Protein AF-0000000069588106 (afdb_homodimer)

pLDDT: mean 88.93, std 16.32, range [33.09, 98.06]

Nearest PDB structures (foldseek):
  7lga-assembly1_B  TM=7.550E-01  e=7.231E-01  Homo sapiens
  6taq-assembly1_A  TM=7.713E-01  e=1.585E+00  Drosophila melanogaster
  8uyo-assembly1_1  TM=5.530E-01  e=8.667E-01  Homo sapiens
  7r24-assembly1_A  TM=7.519E-01  e=4.701E+00  Rattus norvegicus
  7lga-assembly1_B  TM=7.559E-01  e=7.231E-01  Homo sapiens

Sequence (150 aa):
MYSRRTVKSLTFDGKTSWTVFKTQFDVVSSANGWNNFVKASQLVVFLRGSAVEVLQGIPSDKLTDLMTIENALEAMYSRRTVKSLTFDGKTSWTVFKTQFDVVSSANGWNNFVKASQLVVFLRGSAVEVLQGIPSDKLTDLMTIENALEA

Radius of gyration: 15.93 Å; Cα contacts (8 Å, |Δi|>4): 153; chains: 2; bounding box: 46×42×44 Å

Organism: Araneus ventricosus (NCBI:txid182803)

Secondary structure (DSSP, 8-state):
-----------B-SSS-HHHHHHHHHHHHHHTT--HHHHHHHHHHTB-THHHHHHTTS-GGGTT-HHHHHHHHH-/-----------B-SSS-HHHHHHHHHHHHHHTT--HHHHHHHHHHTB-THHHHHHTTS-GGGTT-HHHHHHHHH-

Solvent-acce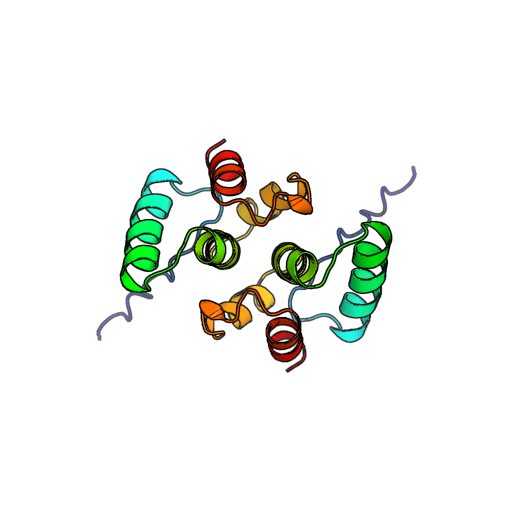ssible surface area (backbone atoms only — not comparable to full-atom values): 8845 Å² total; per-residue (Å²): 128,75,70,73,65,67,68,71,72,82,64,41,45,68,79,64,61,57,69,60,49,50,54,55,48,49,51,55,36,58,76,68,67,53,50,62,61,45,44,25,46,53,51,60,60,32,40,31,73,63,39,38,56,58,54,73,76,48,58,70,88,44,59,54,38,38,68,59,52,52,51,63,70,68,103,129,77,68,72,66,68,70,70,71,83,63,42,45,69,79,62,62,58,68,59,48,50,54,55,45,50,52,54,37,59,76,69,66,53,51,62,60,45,43,25,48,52,53,60,61,31,40,32,72,62,39,36,57,59,55,73,74,48,58,70,89,45,59,54,38,39,66,60,51,52,51,64,69,69,104

Structure (mmCIF, N/CA/C/O backbone):
data_AF-0000000069588106-model_v1
#
loop_
_entity.id
_entity.type
_entity.pdbx_description
1 polymer 'Uncharacterized protein'
#
loop_
_atom_site.group_PDB
_atom_site.id
_atom_site.type_symbol
_atom_site.label_atom_id
_atom_site.label_alt_id
_atom_site.label_comp_id
_atom_site.label_asym_id
_atom_site.label_entity_id
_atom_site.label_seq_id
_atom_site.pdbx_PDB_ins_code
_atom_site.Cartn_x
_atom_site.Cartn_y
_atom_site.Cartn_z
_atom_site.occupancy
_atom_site.B_iso_or_equiv
_atom_site.auth_seq_id
_atom_site.auth_comp_id
_atom_site.auth_asym_id
_atom_site.auth_atom_id
_atom_site.pdbx_PDB_model_num
ATOM 1 N N . MET A 1 1 ? 22.453 -7.43 -28.938 1 33.09 1 MET A N 1
ATOM 2 C CA . MET A 1 1 ? 21.422 -6.426 -28.75 1 33.09 1 MET A CA 1
ATOM 3 C C . MET A 1 1 ? 20.266 -6.984 -27.906 1 33.09 1 MET A C 1
ATOM 5 O O . MET A 1 1 ? 19.391 -7.656 -28.438 1 33.09 1 MET A O 1
ATOM 9 N N . TYR A 1 2 ? 20.578 -7.586 -26.828 1 37.31 2 TYR A N 1
ATOM 10 C CA . TYR A 1 2 ? 19.547 -8.164 -25.969 1 37.31 2 TYR A CA 1
ATOM 11 C C . TYR A 1 2 ? 18.484 -7.129 -25.625 1 37.31 2 TYR A C 1
ATOM 13 O O . TYR A 1 2 ? 18.812 -5.965 -25.375 1 37.31 2 TYR A O 1
ATOM 21 N N . SER A 1 3 ? 17.531 -6.988 -26.578 1 39.94 3 SER A N 1
ATOM 22 C CA . SER A 1 3 ? 16.375 -6.164 -26.219 1 39.94 3 SER A CA 1
ATOM 23 C C . SER A 1 3 ? 16.062 -6.258 -24.734 1 39.94 3 SER A C 1
ATOM 25 O O . SER A 1 3 ? 16.094 -7.348 -24.156 1 39.94 3 SER A O 1
ATOM 27 N N . ARG A 1 4 ? 16.656 -5.441 -24.062 1 40.78 4 ARG A N 1
ATOM 28 C CA . ARG A 1 4 ? 16.312 -5.391 -22.641 1 40.78 4 ARG A CA 1
ATOM 29 C C . ARG A 1 4 ? 14.82 -5.641 -22.438 1 40.78 4 ARG A C 1
ATOM 31 O O . ARG A 1 4 ? 13.984 -4.824 -22.828 1 40.78 4 ARG A O 1
ATOM 38 N N . ARG A 1 5 ? 14.289 -6.828 -22.891 1 41.03 5 ARG A N 1
ATOM 39 C CA . ARG A 1 5 ? 12.938 -7.191 -22.484 1 41.03 5 ARG A CA 1
ATOM 40 C C . ARG A 1 5 ? 12.57 -6.531 -21.156 1 41.03 5 ARG A C 1
ATOM 42 O O . ARG A 1 5 ? 13.219 -6.777 -20.141 1 41.03 5 ARG A O 1
ATOM 49 N N . THR A 1 6 ? 12.273 -5.41 -21.25 1 43.06 6 THR A N 1
ATOM 50 C CA . THR A 1 6 ? 11.852 -4.688 -20.062 1 43.06 6 THR A CA 1
ATOM 51 C C . THR A 1 6 ? 11.07 -5.602 -19.125 1 43.06 6 THR A C 1
ATOM 53 O O . THR A 1 6 ? 10.047 -6.176 -19.516 1 43.06 6 THR A O 1
ATOM 56 N N . VAL A 1 7 ? 11.773 -6.566 -18.656 1 48.44 7 VAL A N 1
ATOM 57 C CA . VAL A 1 7 ? 11.094 -7.383 -17.656 1 48.44 7 VAL A CA 1
ATOM 58 C C . VAL A 1 7 ? 10.031 -6.547 -16.953 1 48.44 7 VAL A C 1
ATOM 60 O O . VAL A 1 7 ? 10.328 -5.473 -16.422 1 48.44 7 VAL A O 1
ATOM 63 N N . LYS A 1 8 ? 8.867 -6.578 -17.625 1 58.72 8 LYS A N 1
ATOM 64 C CA . LYS A 1 8 ? 7.75 -5.875 -17.016 1 58.72 8 LYS A CA 1
ATOM 65 C C . LYS A 1 8 ? 7.77 -6.047 -15.492 1 58.72 8 LYS A C 1
ATOM 67 O O . LYS A 1 8 ? 7.891 -7.164 -14.992 1 58.72 8 LYS A O 1
ATOM 72 N N . SER A 1 9 ? 8.156 -5.039 -14.844 1 80.38 9 SER A N 1
ATOM 73 C CA . SER A 1 9 ? 8.062 -5.09 -13.391 1 80.38 9 SER A CA 1
ATOM 74 C C . SER A 1 9 ? 6.684 -5.574 -12.945 1 80.38 9 SER A C 1
ATOM 76 O O . SER A 1 9 ? 5.691 -5.371 -13.648 1 80.38 9 SER A O 1
ATOM 78 N N . LEU A 1 10 ? 6.547 -6.668 -12.281 1 90.5 10 LEU A N 1
ATOM 79 C CA . LEU A 1 10 ? 5.309 -7.223 -11.742 1 90.5 10 LEU A CA 1
ATOM 80 C C . LEU A 1 10 ? 4.434 -6.121 -11.156 1 90.5 10 LEU A C 1
ATOM 82 O O . LEU A 1 10 ? 4.828 -5.449 -10.195 1 90.5 10 LEU A O 1
ATOM 86 N N . THR A 1 11 ? 3.414 -5.758 -11.953 1 93.94 11 THR A N 1
ATOM 87 C CA . THR A 1 11 ? 2.426 -4.789 -11.492 1 93.94 11 THR A CA 1
ATOM 88 C C . THR A 1 11 ? 1.012 -5.262 -11.812 1 93.94 11 THR A C 1
ATOM 90 O O . THR A 1 11 ? 0.819 -6.121 -12.68 1 93.94 11 THR A O 1
ATOM 93 N N . PHE A 1 12 ? 0.008 -4.75 -11.102 1 96.5 12 PHE A N 1
ATOM 94 C CA . PHE A 1 12 ? -1.396 -5.062 -11.344 1 96.5 12 PHE A CA 1
ATOM 95 C C . PHE A 1 12 ? -2.221 -3.785 -11.461 1 96.5 12 PHE A C 1
ATOM 97 O O . PHE A 1 12 ? -2.305 -3.008 -10.508 1 96.5 12 PHE A O 1
ATOM 104 N N . ASP A 1 13 ? -2.902 -3.617 -12.602 1 94.38 13 ASP A N 1
ATOM 105 C CA . ASP A 1 13 ? -3.629 -2.375 -12.844 1 94.38 13 ASP A CA 1
ATOM 106 C C . ASP A 1 13 ? -5.137 -2.619 -12.875 1 94.38 13 ASP A C 1
ATOM 108 O O . ASP A 1 13 ? -5.914 -1.696 -13.125 1 94.38 13 ASP A O 1
ATOM 112 N N . GLY A 1 14 ? -5.539 -3.807 -12.656 1 94.69 14 GLY A N 1
ATOM 113 C CA . GLY A 1 14 ? -6.957 -4.121 -12.656 1 94.69 14 GLY A CA 1
ATOM 114 C C . GLY A 1 14 ? -7.48 -4.508 -14.031 1 94.69 14 GLY A C 1
ATOM 115 O O . GLY A 1 14 ? -8.633 -4.926 -14.164 1 94.69 14 GLY A O 1
ATOM 116 N N . LYS A 1 15 ? -6.711 -4.391 -15.055 1 93.69 15 LYS A N 1
ATOM 117 C CA . LYS A 1 15 ? -7.125 -4.695 -16.422 1 93.69 15 LYS A CA 1
ATOM 118 C C . LYS A 1 15 ? -6.613 -6.066 -16.859 1 93.69 15 LYS A C 1
ATOM 120 O O . LYS A 1 15 ? -7.195 -6.699 -17.734 1 93.69 15 LYS A O 1
ATOM 125 N N . THR A 1 16 ? -5.484 -6.449 -16.312 1 92.44 16 THR A N 1
ATOM 126 C CA . THR A 1 16 ? -4.938 -7.766 -16.625 1 92.44 16 THR A CA 1
ATOM 127 C C . THR A 1 16 ? -5.562 -8.836 -15.742 1 92.44 16 THR A C 1
ATOM 129 O O . THR A 1 16 ? -6.352 -8.523 -14.844 1 92.44 16 THR A O 1
ATOM 132 N N . SER A 1 17 ? -5.305 -10.062 -16.047 1 95.56 17 SER A N 1
ATOM 133 C CA . SER A 1 17 ? -5.867 -11.172 -15.289 1 95.56 17 SER A CA 1
ATOM 134 C C . SER A 1 17 ? -5.355 -11.188 -13.852 1 95.56 17 SER A C 1
ATOM 136 O O . SER A 1 17 ? -4.148 -11.273 -13.617 1 95.56 17 SER A O 1
ATOM 138 N N . TRP A 1 18 ? -6.23 -11.062 -12.883 1 96.69 18 TRP A N 1
ATOM 139 C CA . TRP A 1 18 ? -5.883 -11.172 -11.469 1 96.69 18 TRP A CA 1
ATOM 140 C C . TRP A 1 18 ? -5.215 -12.508 -11.172 1 96.69 18 TRP A C 1
ATOM 142 O O . TRP A 1 18 ? -4.23 -12.57 -10.43 1 96.69 18 TRP A O 1
ATOM 152 N N . THR A 1 19 ? -5.773 -13.594 -11.797 1 96.94 19 THR A N 1
ATOM 153 C CA . THR A 1 19 ? -5.262 -14.938 -11.531 1 96.94 19 THR A CA 1
ATOM 154 C C . THR A 1 19 ? -3.795 -15.047 -11.93 1 96.94 19 THR A C 1
ATOM 156 O O . THR A 1 19 ? -2.984 -15.617 -11.203 1 96.94 19 THR A O 1
ATOM 159 N N . VAL A 1 20 ? -3.48 -14.508 -13.062 1 96.31 20 VAL A N 1
ATOM 160 C CA . VAL A 1 20 ? -2.1 -14.539 -13.531 1 96.31 20 VAL A CA 1
ATOM 161 C C . VAL A 1 20 ? -1.218 -13.719 -12.586 1 96.31 20 VAL A C 1
ATOM 163 O O . VAL A 1 20 ? -0.177 -14.195 -12.133 1 96.31 20 VAL A O 1
ATOM 166 N N . PHE A 1 21 ? -1.597 -12.516 -12.305 1 97.06 21 PHE A N 1
ATOM 167 C CA . PHE A 1 21 ? -0.837 -11.664 -11.398 1 97.06 21 PHE A CA 1
ATOM 168 C C . PHE A 1 21 ? -0.638 -12.344 -10.047 1 97.06 21 PHE A C 1
ATOM 170 O O . PHE A 1 21 ? 0.473 -12.367 -9.516 1 97.06 21 PHE A O 1
ATOM 177 N N . LYS A 1 22 ? -1.79 -12.836 -9.492 1 97.75 22 LYS A N 1
ATOM 178 C CA . LYS A 1 22 ? -1.742 -13.469 -8.18 1 97.75 22 LYS A CA 1
ATOM 179 C C . LYS A 1 22 ? -0.737 -14.617 -8.156 1 97.75 22 LYS A C 1
ATOM 181 O O . LYS A 1 22 ? -0.006 -14.797 -7.184 1 97.75 22 LYS A O 1
ATOM 186 N N . THR A 1 23 ? -0.697 -15.445 -9.172 1 97.56 23 THR A N 1
ATOM 187 C CA . THR A 1 23 ? 0.239 -16.562 -9.273 1 97.56 23 THR A CA 1
ATOM 188 C C . THR A 1 23 ? 1.681 -16.062 -9.227 1 97.56 23 THR A C 1
ATOM 190 O O . THR A 1 23 ? 2.506 -16.594 -8.484 1 97.56 23 THR A O 1
ATOM 193 N N . GLN A 1 24 ? 1.982 -15.023 -10.047 1 97.12 24 GLN A N 1
ATOM 194 C CA . GLN A 1 24 ? 3.324 -14.453 -10.062 1 97.12 24 GLN A CA 1
ATOM 195 C C . GLN A 1 24 ? 3.67 -13.828 -8.719 1 97.12 24 GLN A C 1
ATOM 197 O O . GLN A 1 24 ? 4.785 -13.992 -8.219 1 97.12 24 GLN A O 1
ATOM 202 N N . PHE A 1 25 ? 2.699 -13.133 -8.141 1 97.12 25 PHE A N 1
ATOM 203 C CA . PHE A 1 25 ? 2.896 -12.523 -6.832 1 97.12 25 PHE A CA 1
ATOM 204 C C . PHE A 1 25 ? 3.18 -13.586 -5.777 1 97.12 25 PHE A C 1
ATOM 206 O O . PHE A 1 25 ? 4.004 -13.375 -4.887 1 97.12 25 PHE A O 1
ATOM 213 N N . ASP A 1 26 ? 2.529 -14.711 -5.809 1 97.44 26 ASP A N 1
ATOM 214 C CA . ASP A 1 26 ? 2.75 -15.805 -4.863 1 97.44 26 ASP A CA 1
ATOM 215 C C . ASP A 1 26 ? 4.176 -16.344 -4.973 1 97.44 26 ASP A C 1
ATOM 217 O O . ASP A 1 26 ? 4.785 -16.703 -3.965 1 97.44 26 ASP A O 1
ATOM 221 N N . VAL A 1 27 ? 4.676 -16.422 -6.156 1 97.31 27 VAL A N 1
ATOM 222 C CA . VAL A 1 27 ? 6.059 -16.859 -6.359 1 97.31 27 VAL A CA 1
ATOM 223 C C . VAL A 1 27 ? 7.008 -15.852 -5.711 1 97.31 27 VAL A C 1
ATOM 225 O O . VAL A 1 27 ? 7.902 -16.234 -4.953 1 97.31 27 VAL A O 1
ATOM 228 N N . VAL A 1 28 ? 6.793 -14.562 -6.012 1 95.5 28 VAL A N 1
ATOM 229 C CA . VAL A 1 28 ? 7.633 -13.508 -5.465 1 95.5 28 VAL A CA 1
ATOM 230 C C . VAL A 1 28 ? 7.547 -13.516 -3.939 1 95.5 28 VAL A C 1
ATOM 232 O O . VAL A 1 28 ? 8.57 -13.445 -3.254 1 95.5 28 VAL A O 1
ATOM 235 N N . SER A 1 29 ? 6.312 -13.641 -3.391 1 96.38 29 SER A N 1
ATOM 236 C CA . SER A 1 29 ? 6.133 -13.586 -1.944 1 96.38 29 SER A CA 1
ATOM 237 C C . SER A 1 29 ? 6.801 -14.773 -1.261 1 96.38 29 SER A C 1
ATOM 239 O O . SER A 1 29 ? 7.398 -14.633 -0.192 1 96.38 29 SER A O 1
ATOM 241 N N . SER A 1 30 ? 6.676 -15.938 -1.863 1 96.75 30 SER A N 1
ATOM 242 C CA . SER A 1 30 ? 7.312 -17.125 -1.313 1 96.75 30 SER A CA 1
ATOM 243 C C . SER A 1 30 ? 8.836 -17 -1.333 1 96.75 30 SER A C 1
ATOM 245 O O . SER A 1 30 ? 9.5 -17.344 -0.355 1 96.75 30 SER A O 1
ATOM 247 N N . ALA A 1 31 ? 9.422 -16.516 -2.414 1 95.56 31 ALA A N 1
ATOM 248 C CA . ALA A 1 31 ? 10.867 -16.344 -2.555 1 95.56 31 ALA A CA 1
ATOM 249 C C . ALA A 1 31 ? 11.406 -15.383 -1.496 1 95.56 31 ALA A C 1
ATOM 251 O O . ALA A 1 31 ? 12.539 -15.531 -1.04 1 95.56 31 ALA A O 1
ATOM 252 N N . ASN A 1 32 ? 10.617 -14.453 -1.104 1 93.94 32 ASN A N 1
ATOM 253 C CA . ASN A 1 32 ? 11.039 -13.438 -0.145 1 93.94 32 ASN A CA 1
ATOM 254 C C . ASN A 1 32 ? 10.656 -13.82 1.281 1 93.94 32 ASN A C 1
ATOM 256 O O . ASN A 1 32 ? 10.977 -13.102 2.23 1 93.94 32 ASN A O 1
ATOM 260 N N . GLY A 1 33 ? 9.945 -14.867 1.494 1 95.06 33 GLY A N 1
ATOM 261 C CA . GLY A 1 33 ? 9.594 -15.359 2.814 1 95.06 33 GLY A CA 1
ATOM 262 C C . GLY A 1 33 ? 8.586 -14.477 3.529 1 95.06 33 GLY A C 1
ATOM 263 O O . GLY A 1 33 ? 8.656 -14.312 4.75 1 95.06 33 GLY A O 1
ATOM 264 N N . TRP A 1 34 ? 7.688 -13.859 2.844 1 95.75 34 TRP A N 1
ATOM 265 C CA . TRP A 1 34 ? 6.719 -12.945 3.439 1 95.75 34 TRP A CA 1
ATOM 266 C C . TRP A 1 34 ? 5.602 -13.711 4.137 1 95.75 34 TRP A C 1
ATOM 268 O O . TRP A 1 34 ? 5.047 -14.656 3.574 1 95.75 34 TRP A O 1
ATOM 278 N N . ASN A 1 35 ? 5.332 -13.32 5.379 1 95.31 35 ASN A N 1
ATOM 279 C CA . ASN A 1 35 ? 4.094 -13.781 6 1 95.31 35 ASN A CA 1
ATOM 280 C C . ASN A 1 35 ? 2.896 -12.953 5.555 1 95.31 35 ASN A C 1
ATOM 282 O O . ASN A 1 35 ? 3.043 -12.023 4.758 1 95.31 35 ASN A O 1
ATOM 286 N N . ASN A 1 36 ? 1.673 -13.289 5.957 1 94.75 36 ASN A N 1
ATOM 287 C CA . ASN A 1 36 ? 0.461 -12.648 5.453 1 94.75 36 ASN A CA 1
ATOM 288 C C . ASN A 1 36 ? 0.473 -11.141 5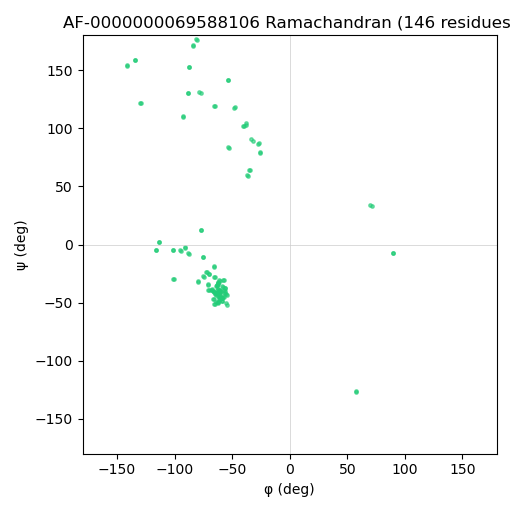.707 1 94.75 36 ASN A C 1
ATOM 290 O O . ASN A 1 36 ? -0.023 -10.367 4.887 1 94.75 36 ASN A O 1
ATOM 294 N N . PHE A 1 37 ? 1.029 -10.805 6.84 1 90.5 37 PHE A N 1
ATOM 295 C CA . PHE A 1 37 ? 1.056 -9.391 7.191 1 90.5 37 PHE A CA 1
ATOM 296 C C . PHE A 1 37 ? 1.943 -8.609 6.23 1 90.5 37 PHE A C 1
ATOM 298 O O . PHE A 1 37 ? 1.542 -7.566 5.719 1 90.5 37 PHE A O 1
ATOM 305 N N . VAL A 1 38 ? 3.113 -9.086 5.938 1 92.69 38 VAL A N 1
ATOM 306 C CA . VAL A 1 38 ? 4.031 -8.43 5.008 1 92.69 38 VAL A CA 1
ATOM 307 C C . VAL A 1 38 ? 3.465 -8.5 3.59 1 92.69 38 VAL A C 1
ATOM 309 O O . VAL A 1 38 ? 3.543 -7.52 2.84 1 92.69 38 VAL A O 1
ATOM 312 N N . LYS A 1 39 ? 2.846 -9.617 3.199 1 96 39 LYS A N 1
ATOM 313 C CA . LYS A 1 39 ? 2.227 -9.766 1.885 1 96 39 LYS A CA 1
ATOM 314 C C . LYS A 1 39 ? 1.179 -8.688 1.646 1 96 39 LYS A C 1
ATOM 316 O O . LYS A 1 39 ? 1.062 -8.164 0.535 1 96 39 LYS A O 1
ATOM 321 N N . ALA A 1 40 ? 0.397 -8.312 2.617 1 95.56 40 ALA A N 1
ATOM 322 C CA . ALA A 1 40 ? -0.638 -7.293 2.469 1 95.56 40 ALA A CA 1
ATOM 323 C C . ALA A 1 40 ? -0.031 -5.945 2.092 1 95.56 40 ALA A C 1
ATOM 325 O O . ALA A 1 40 ? -0.507 -5.277 1.17 1 95.56 40 ALA A O 1
ATOM 326 N N . SER A 1 41 ? 1.062 -5.582 2.777 1 92.44 41 SER A N 1
ATOM 327 C CA . SER A 1 41 ? 1.705 -4.301 2.51 1 92.44 41 SER A CA 1
ATOM 328 C C . SER A 1 41 ? 2.402 -4.305 1.153 1 92.44 41 SER A C 1
ATOM 330 O O . SER A 1 41 ? 2.354 -3.312 0.423 1 92.44 41 SER A O 1
ATOM 332 N N . GLN A 1 42 ? 3.039 -5.473 0.811 1 95.19 42 GLN A N 1
ATOM 333 C CA . GLN A 1 42 ? 3.76 -5.57 -0.454 1 95.19 42 GLN A CA 1
ATOM 334 C C . GLN A 1 42 ? 2.797 -5.605 -1.637 1 95.19 42 GLN A C 1
ATOM 336 O O . GLN A 1 42 ? 3.08 -5.039 -2.693 1 95.19 42 GLN A O 1
ATOM 341 N N . LEU A 1 43 ? 1.646 -6.227 -1.441 1 96.75 43 LEU A N 1
ATOM 342 C CA . LEU A 1 43 ? 0.662 -6.316 -2.514 1 96.75 43 LEU A CA 1
ATOM 343 C C . LEU A 1 43 ? 0.219 -4.93 -2.965 1 96.75 43 LEU A C 1
ATOM 345 O O . LEU A 1 43 ? 0.152 -4.656 -4.164 1 96.75 43 LEU A O 1
ATOM 349 N N . VAL A 1 44 ? 0.013 -4.004 -2.086 1 94.94 44 VAL A N 1
ATOM 350 C CA . VAL A 1 44 ? -0.416 -2.643 -2.391 1 94.94 44 VAL A CA 1
ATOM 351 C C . VAL A 1 44 ? 0.643 -1.945 -3.242 1 94.94 44 VAL A C 1
ATOM 353 O O . VAL A 1 44 ? 0.312 -1.195 -4.164 1 94.94 44 VAL A O 1
ATOM 356 N N . VAL A 1 45 ? 1.896 -2.227 -3.072 1 94.44 45 VAL A N 1
ATOM 357 C CA . VAL A 1 45 ? 3.016 -1.594 -3.76 1 94.44 45 VAL A CA 1
ATOM 358 C C . VAL A 1 45 ? 3.025 -2.016 -5.227 1 94.44 45 VAL A C 1
ATOM 360 O O . VAL A 1 45 ? 3.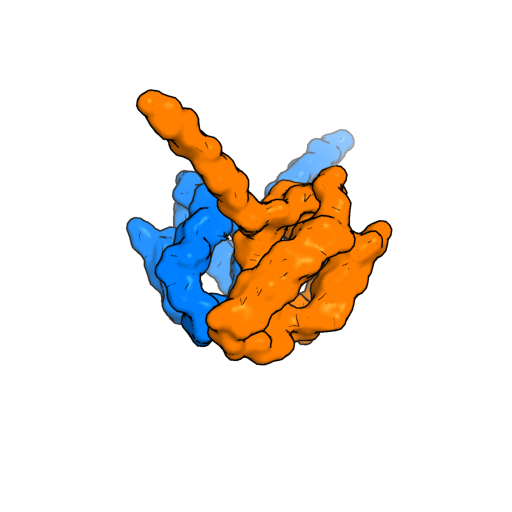482 -1.265 -6.094 1 94.44 45 VAL A O 1
ATOM 363 N N . PHE A 1 46 ? 2.475 -3.129 -5.527 1 95.38 46 PHE A N 1
ATOM 364 C CA . PHE A 1 46 ? 2.496 -3.654 -6.887 1 95.38 46 PHE A CA 1
ATOM 365 C C . PHE A 1 46 ? 1.267 -3.197 -7.664 1 95.38 46 PHE A C 1
ATOM 367 O O . PHE A 1 46 ? 1.169 -3.426 -8.875 1 95.38 46 PHE A O 1
ATOM 374 N N . LEU A 1 47 ? 0.356 -2.459 -6.98 1 96.12 47 LEU A N 1
ATOM 375 C CA . LEU A 1 47 ? -0.868 -2.043 -7.652 1 96.12 47 LEU A CA 1
ATOM 376 C C . LEU A 1 47 ? -0.662 -0.721 -8.383 1 96.12 47 LEU A C 1
ATOM 378 O O . LEU A 1 47 ? 0.182 0.087 -7.992 1 96.12 47 LEU A O 1
ATOM 382 N N . ARG A 1 48 ? -1.487 -0.569 -9.469 1 92.19 48 ARG A N 1
ATOM 383 C CA . ARG A 1 48 ? -1.451 0.644 -10.273 1 92.19 48 ARG A CA 1
ATOM 384 C C . ARG A 1 48 ? -2.854 1.053 -10.711 1 92.19 48 ARG A C 1
ATOM 386 O O . ARG A 1 48 ? -3.758 0.216 -10.781 1 92.19 48 ARG A O 1
ATOM 393 N N . GLY A 1 49 ? -2.955 2.305 -10.938 1 89.88 49 GLY A N 1
ATOM 394 C CA . GLY A 1 49 ? -4.148 2.826 -11.586 1 89.88 49 GLY A CA 1
ATOM 395 C C . GLY A 1 49 ? -5.426 2.498 -10.828 1 89.88 49 GLY A C 1
ATOM 396 O O . GLY A 1 49 ? -5.539 2.779 -9.633 1 89.88 49 GLY A O 1
ATOM 397 N N . SER A 1 50 ? -6.383 1.895 -11.578 1 91.81 50 SER A N 1
ATOM 398 C CA . SER A 1 50 ? -7.703 1.601 -11.039 1 91.81 50 SER A CA 1
ATOM 399 C C . SER A 1 50 ? -7.629 0.573 -9.914 1 91.81 50 SER A C 1
ATOM 401 O O . SER A 1 50 ? -8.477 0.56 -9.016 1 91.81 50 SER A O 1
ATOM 403 N N . ALA A 1 51 ? -6.648 -0.262 -9.953 1 95.81 51 ALA A N 1
ATOM 404 C CA . ALA A 1 51 ? -6.508 -1.279 -8.914 1 95.81 51 ALA A CA 1
ATOM 405 C C . ALA A 1 51 ? -6.258 -0.64 -7.551 1 95.81 51 ALA A C 1
ATOM 407 O O . ALA A 1 51 ? -6.75 -1.128 -6.531 1 95.81 51 ALA A O 1
ATOM 408 N N . VAL A 1 52 ? -5.551 0.419 -7.488 1 93 52 VAL A N 1
ATOM 409 C CA . VAL A 1 52 ? -5.297 1.128 -6.242 1 93 52 VAL A CA 1
ATOM 410 C C . VAL A 1 52 ? -6.594 1.742 -5.719 1 93 52 VAL A C 1
ATOM 412 O O . VAL A 1 52 ? -6.848 1.739 -4.512 1 93 52 VAL A O 1
ATOM 415 N N . GLU A 1 53 ? -7.395 2.244 -6.59 1 91.38 53 GLU A N 1
ATOM 416 C CA . GLU A 1 53 ? -8.633 2.922 -6.215 1 91.38 53 GLU A CA 1
ATOM 417 C C . GLU A 1 53 ? -9.586 1.974 -5.492 1 91.38 53 GLU A C 1
ATOM 419 O O . GLU A 1 53 ? -10.328 2.393 -4.609 1 91.38 53 GLU A O 1
ATOM 424 N N . VAL A 1 54 ? -9.562 0.747 -5.84 1 94.56 54 VAL A N 1
ATOM 425 C CA . VAL A 1 54 ? -10.398 -0.266 -5.211 1 94.56 54 VAL A CA 1
ATOM 426 C C . VAL A 1 54 ? -10.125 -0.305 -3.711 1 94.56 54 VAL A C 1
ATOM 428 O O . VAL A 1 54 ? -11.031 -0.567 -2.914 1 94.56 54 VAL A O 1
ATOM 431 N N . LEU A 1 55 ? -8.898 0.018 -3.271 1 94.88 55 LEU A N 1
ATOM 432 C CA . LEU A 1 55 ? -8.508 -0.067 -1.869 1 94.88 55 LEU A CA 1
ATOM 433 C C . LEU A 1 55 ? -9.164 1.04 -1.051 1 94.88 55 LEU A C 1
ATOM 435 O O . LEU A 1 55 ? -9.32 0.907 0.165 1 94.88 55 LEU A O 1
ATOM 439 N N . GLN A 1 56 ? -9.531 2.117 -1.689 1 90.44 56 GLN A N 1
ATOM 440 C CA . GLN A 1 56 ? -10.148 3.24 -0.994 1 90.44 56 GLN A CA 1
ATOM 441 C C . GLN A 1 56 ? -11.516 2.854 -0.425 1 90.44 56 GLN A C 1
ATOM 443 O O . GLN A 1 56 ? -12.016 3.5 0.497 1 90.44 56 GLN A O 1
ATOM 448 N N . GLY A 1 57 ? -12.07 1.79 -0.95 1 91.94 57 GLY A N 1
ATOM 449 C CA . GLY A 1 57 ? -13.352 1.307 -0.465 1 91.94 57 GLY A CA 1
ATOM 450 C C . GLY A 1 57 ? -13.227 0.348 0.704 1 91.94 57 GLY A C 1
ATOM 451 O O . GLY A 1 57 ? -14.227 -0.042 1.306 1 91.94 57 GLY A O 1
ATOM 452 N N . ILE A 1 58 ? -12.07 -0.029 1.003 1 94 58 ILE A N 1
ATOM 453 C CA . ILE A 1 58 ? -11.812 -0.937 2.115 1 94 58 ILE A CA 1
ATOM 454 C C . ILE A 1 58 ? -11.633 -0.136 3.402 1 94 58 ILE A C 1
ATOM 456 O O . ILE A 1 58 ? -10.875 0.84 3.43 1 94 58 ILE A O 1
ATOM 460 N N . PRO A 1 59 ? -12.367 -0.56 4.492 1 93.75 59 PRO A N 1
ATOM 461 C CA . PRO A 1 59 ? -12.117 0.118 5.766 1 93.75 59 PRO A CA 1
ATOM 462 C C . PRO A 1 59 ? -10.641 0.108 6.156 1 93.75 59 PRO A C 1
ATOM 464 O O . PRO A 1 59 ? -9.945 -0.888 5.938 1 93.75 59 PRO A O 1
ATOM 467 N N . SER A 1 60 ? -10.094 1.243 6.758 1 90.06 60 SER A N 1
ATOM 468 C CA . SER A 1 60 ? -8.68 1.45 7.035 1 90.06 60 SER A CA 1
ATOM 469 C C . SER A 1 60 ? -8.117 0.326 7.898 1 90.06 60 SER A C 1
ATOM 471 O O . SER A 1 60 ? -6.961 -0.071 7.73 1 90.06 60 SER A O 1
ATOM 473 N N . ASP A 1 61 ? -8.906 -0.173 8.844 1 88.56 61 ASP A N 1
ATOM 474 C CA . ASP A 1 61 ? -8.422 -1.2 9.758 1 88.56 61 ASP A CA 1
ATOM 475 C C . ASP A 1 61 ? -8.344 -2.561 9.07 1 88.56 61 ASP A C 1
ATOM 477 O O . ASP A 1 61 ? -7.77 -3.506 9.617 1 88.56 61 ASP A O 1
ATOM 481 N N . LYS A 1 62 ? -8.914 -2.674 7.863 1 93.19 62 LYS A N 1
ATOM 482 C CA . LYS A 1 62 ? -8.914 -3.934 7.125 1 93.19 62 LYS A CA 1
ATOM 483 C C . LYS A 1 62 ? -7.852 -3.922 6.027 1 93.19 62 LYS A C 1
ATOM 485 O O . LYS A 1 62 ? -7.598 -4.949 5.391 1 93.19 62 LYS A O 1
ATOM 490 N N . LEU A 1 63 ? -7.141 -2.809 5.785 1 92.12 63 LEU A N 1
ATOM 491 C CA . LEU A 1 63 ? -6.125 -2.68 4.746 1 92.12 63 LEU A CA 1
ATOM 492 C C . LEU A 1 63 ? -4.824 -3.354 5.168 1 92.12 63 LEU A C 1
ATOM 494 O O . LEU A 1 63 ? -3.791 -3.178 4.52 1 92.12 63 LEU A O 1
ATOM 498 N N . THR A 1 64 ? -4.828 -4.137 6.199 1 91.44 64 THR A N 1
ATOM 499 C CA . THR A 1 64 ? -3.707 -4.965 6.641 1 91.44 64 THR A CA 1
ATOM 500 C C . THR A 1 64 ? -4.062 -6.445 6.559 1 91.44 64 THR A C 1
ATOM 502 O O . THR A 1 64 ? -3.225 -7.305 6.832 1 91.44 64 THR A O 1
ATOM 505 N N . ASP A 1 65 ? -5.324 -6.668 6.211 1 95.62 65 ASP A N 1
ATOM 506 C CA . ASP A 1 65 ? -5.82 -8.031 6.07 1 95.62 65 ASP A CA 1
ATOM 507 C C . ASP A 1 65 ? -5.695 -8.516 4.629 1 95.62 65 ASP A C 1
ATOM 509 O O . ASP A 1 65 ? -6.43 -8.062 3.748 1 95.62 65 ASP A O 1
ATOM 513 N N . LEU A 1 66 ? -4.75 -9.477 4.414 1 96.88 66 LEU A N 1
ATOM 514 C CA . LEU A 1 66 ? -4.426 -9.961 3.076 1 96.88 66 LEU A CA 1
ATOM 515 C C . LEU A 1 66 ? -5.668 -10.508 2.383 1 96.88 66 LEU A C 1
ATOM 517 O O . LEU A 1 66 ? -5.914 -10.211 1.21 1 96.88 66 LEU A O 1
ATOM 521 N N . MET A 1 67 ? -6.453 -11.305 3.084 1 97.38 67 MET A N 1
ATOM 522 C CA . MET A 1 67 ? -7.637 -11.922 2.494 1 97.38 67 MET A CA 1
ATOM 523 C C . MET A 1 67 ? -8.625 -10.867 2.021 1 97.38 67 MET A C 1
ATOM 525 O O . MET A 1 67 ? -9.18 -10.969 0.923 1 97.38 67 MET A O 1
ATOM 529 N N . THR A 1 68 ? -8.906 -9.867 2.84 1 97.25 68 THR A N 1
ATOM 530 C CA . THR A 1 68 ? -9.82 -8.789 2.475 1 97.25 68 THR A CA 1
ATOM 531 C C . THR A 1 68 ? -9.336 -8.07 1.222 1 97.25 68 THR A C 1
ATOM 533 O O . THR A 1 68 ? -10.117 -7.809 0.307 1 97.25 68 THR A O 1
ATOM 536 N N . ILE A 1 69 ? -8.062 -7.73 1.136 1 97.44 69 ILE A N 1
ATOM 537 C CA . ILE A 1 69 ? -7.469 -7.023 0.006 1 97.44 69 ILE A CA 1
ATOM 538 C C . ILE A 1 69 ? -7.594 -7.871 -1.257 1 97.44 69 ILE A C 1
ATOM 540 O O . ILE A 1 69 ? -8.055 -7.391 -2.295 1 97.44 69 ILE A O 1
ATOM 544 N N . GLU A 1 70 ? -7.199 -9.156 -1.163 1 98.06 70 GLU A N 1
ATOM 545 C CA . GLU A 1 70 ? -7.273 -10.039 -2.322 1 98.06 70 GLU A CA 1
ATOM 546 C C . GLU A 1 70 ? -8.711 -10.172 -2.828 1 98.06 70 GLU A C 1
ATOM 548 O O . GLU A 1 70 ? -8.945 -10.172 -4.039 1 98.06 70 GLU A O 1
ATOM 553 N N . ASN A 1 71 ? -9.664 -10.25 -1.919 1 97.44 71 ASN A N 1
ATOM 554 C CA . ASN A 1 71 ? -11.062 -10.359 -2.309 1 97.44 71 ASN A CA 1
ATOM 555 C C . ASN A 1 71 ? -11.539 -9.109 -3.055 1 97.44 71 ASN A C 1
ATOM 557 O O . ASN A 1 71 ? -12.305 -9.211 -4.016 1 97.44 71 ASN A O 1
ATOM 561 N N . ALA A 1 72 ? -11.156 -7.984 -2.602 1 96.31 72 ALA A N 1
ATOM 562 C CA . ALA A 1 72 ? -11.539 -6.73 -3.248 1 96.31 72 ALA A CA 1
ATOM 563 C C . ALA A 1 72 ? -10.977 -6.648 -4.664 1 96.31 72 ALA A C 1
ATOM 565 O O . ALA A 1 72 ? -11.633 -6.133 -5.57 1 96.31 72 ALA A O 1
ATOM 566 N N . LEU A 1 73 ? -9.781 -7.188 -4.879 1 96.62 73 LEU A N 1
ATOM 567 C CA . LEU A 1 73 ? -9.125 -7.117 -6.18 1 96.62 73 LEU A CA 1
ATOM 568 C C . LEU A 1 73 ? -9.688 -8.164 -7.133 1 96.62 73 LEU A C 1
ATOM 570 O O . LEU A 1 73 ? -9.688 -7.965 -8.352 1 96.62 73 LEU A O 1
ATOM 574 N N . GLU A 1 74 ? -10.094 -9.25 -6.605 1 95.38 74 GLU A N 1
ATOM 575 C CA . GLU A 1 74 ? -10.656 -10.336 -7.41 1 95.38 74 GLU A CA 1
ATOM 576 C C . GLU A 1 74 ? -12.078 -10.008 -7.871 1 95.38 74 GLU A C 1
ATOM 578 O O . GLU A 1 74 ? -12.531 -10.5 -8.906 1 95.38 74 GLU A O 1
ATOM 583 N N . ALA A 1 75 ? -12.742 -9.195 -7.098 1 85.62 75 ALA A N 1
ATOM 584 C CA . ALA A 1 75 ? -14.141 -8.875 -7.383 1 85.62 75 ALA A CA 1
ATOM 585 C C . ALA A 1 75 ? -14.258 -8.008 -8.633 1 85.62 75 ALA A C 1
ATOM 587 O O . ALA A 1 75 ? -15.18 -8.188 -9.43 1 85.62 75 ALA A O 1
ATOM 588 N N . MET B 1 1 ? -25.172 25.422 -10.391 1 33.62 1 MET B N 1
ATOM 589 C CA . MET B 1 1 ? -24.188 24.656 -11.141 1 33.62 1 MET B CA 1
ATOM 590 C C . MET B 1 1 ? -22.922 24.438 -10.312 1 33.62 1 MET B C 1
ATOM 592 O O . MET B 1 1 ? -22.062 25.312 -10.258 1 33.62 1 MET B O 1
ATOM 596 N N . TYR B 1 2 ? -23.062 24 -9.125 1 37.31 2 TYR B N 1
ATOM 597 C CA . TYR B 1 2 ? -21.906 23.781 -8.266 1 37.31 2 TYR B CA 1
ATOM 598 C C . TYR B 1 2 ? -20.875 22.891 -8.945 1 37.31 2 TYR B C 1
ATOM 600 O O . TYR B 1 2 ? -21.234 21.906 -9.609 1 37.31 2 TYR B O 1
ATOM 608 N N . SER B 1 3 ? -20.047 23.547 -9.766 1 40.38 3 SER B N 1
ATOM 609 C CA . SER B 1 3 ? -18.922 22.781 -10.297 1 40.38 3 SER B CA 1
ATOM 610 C C . SER B 1 3 ? -18.438 21.766 -9.281 1 40.38 3 SER B C 1
ATOM 612 O O . SER B 1 3 ? -18.328 22.047 -8.086 1 40.38 3 SER B O 1
ATOM 614 N N . ARG B 1 4 ? -18.984 20.688 -9.398 1 41.88 4 ARG B N 1
ATOM 615 C CA . ARG B 1 4 ? -18.469 19.625 -8.547 1 41.88 4 ARG B CA 1
ATOM 616 C C . ARG B 1 4 ? -16.953 19.719 -8.398 1 41.88 4 ARG B C 1
ATO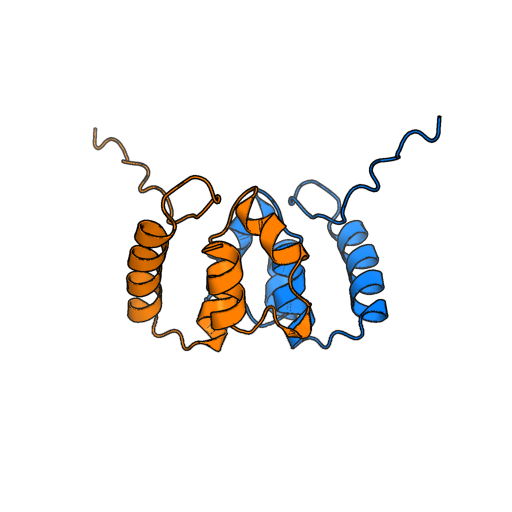M 618 O O . ARG B 1 4 ? -16.219 19.516 -9.359 1 41.88 4 ARG B O 1
ATOM 625 N N . ARG B 1 5 ? -16.422 20.859 -7.859 1 41.28 5 ARG B N 1
ATOM 626 C CA . ARG B 1 5 ? -15.008 20.875 -7.496 1 41.28 5 ARG B CA 1
ATOM 627 C C . ARG B 1 5 ? -14.516 19.453 -7.184 1 41.28 5 ARG B C 1
ATOM 629 O O . ARG B 1 5 ? -15.031 18.797 -6.273 1 41.28 5 ARG B O 1
ATOM 636 N N . THR B 1 6 ? -14.281 18.812 -8.141 1 43.62 6 THR B N 1
ATOM 637 C CA . THR B 1 6 ? -13.742 17.469 -7.953 1 43.62 6 THR B CA 1
ATOM 638 C C . THR B 1 6 ? -12.82 17.422 -6.738 1 43.62 6 THR B C 1
ATOM 640 O O . THR B 1 6 ? -11.836 18.156 -6.672 1 43.62 6 THR B O 1
ATOM 643 N N . VAL B 1 7 ? -13.422 17.656 -5.645 1 48.34 7 VAL B N 1
ATOM 644 C CA . VAL B 1 7 ? -12.594 17.5 -4.453 1 48.34 7 VAL B CA 1
ATOM 645 C C . VAL B 1 7 ? -11.477 16.484 -4.73 1 48.34 7 VAL B C 1
ATOM 647 O O . VAL B 1 7 ? -11.75 15.359 -5.152 1 48.34 7 VAL B O 1
ATOM 650 N N . LYS B 1 8 ? -10.406 17.078 -5.285 1 58.62 8 LYS B N 1
ATOM 651 C CA . LYS B 1 8 ? -9.25 16.219 -5.535 1 58.62 8 LYS B CA 1
ATOM 652 C C . LYS B 1 8 ? -9.062 15.203 -4.406 1 58.62 8 LYS B C 1
ATOM 654 O O . LYS B 1 8 ? -9.062 15.578 -3.23 1 58.62 8 LYS B O 1
ATOM 659 N N . SER B 1 9 ? -9.445 14.016 -4.668 1 80.69 9 SER B N 1
ATOM 660 C CA . SER B 1 9 ? -9.148 12.984 -3.684 1 80.69 9 SER B CA 1
ATOM 661 C C . SER B 1 9 ? -7.699 13.055 -3.225 1 80.69 9 SER B C 1
ATOM 663 O O . SER B 1 9 ? -6.832 13.516 -3.963 1 80.69 9 SER B O 1
ATOM 665 N N . LEU B 1 10 ? -7.398 13.281 -1.984 1 90.56 10 LEU B N 1
ATOM 666 C CA . LEU B 1 10 ? -6.07 13.312 -1.387 1 90.56 10 LEU B CA 1
ATOM 667 C C . LEU B 1 10 ? -5.191 12.203 -1.957 1 90.56 10 LEU B C 1
ATOM 669 O O . LEU B 1 10 ? -5.492 11.016 -1.794 1 90.56 10 LEU B O 1
ATOM 673 N N . THR B 1 11 ? -4.312 12.625 -2.885 1 94 11 THR B N 1
ATOM 674 C CA . THR B 1 11 ? -3.332 11.703 -3.449 1 94 11 THR B CA 1
ATOM 675 C C . THR B 1 11 ? -1.947 12.344 -3.49 1 94 11 THR B C 1
ATOM 677 O O . THR B 1 11 ? -1.82 13.562 -3.424 1 94 11 THR B O 1
ATOM 680 N N . PHE B 1 12 ? -0.889 11.531 -3.559 1 96.5 12 PHE B N 1
ATOM 681 C CA . PHE B 1 12 ? 0.487 12 -3.666 1 96.5 12 PHE B CA 1
ATOM 682 C C . PHE B 1 12 ? 1.21 11.297 -4.809 1 96.5 12 PHE B C 1
ATOM 684 O O . PHE B 1 12 ? 1.376 10.078 -4.789 1 96.5 12 PHE B O 1
ATOM 691 N N . ASP B 1 13 ? 1.72 12.094 -5.762 1 94.44 13 ASP B N 1
ATOM 692 C CA . ASP B 1 13 ? 2.33 11.5 -6.949 1 94.44 13 ASP B CA 1
ATOM 693 C C . ASP B 1 13 ? 3.834 11.773 -6.988 1 94.44 13 ASP B C 1
ATOM 695 O O . ASP B 1 13 ? 4.512 11.406 -7.949 1 94.44 13 ASP B O 1
ATOM 699 N N . GLY B 1 14 ? 4.328 12.398 -6.016 1 94.69 14 GLY B N 1
ATOM 700 C CA . GLY B 1 14 ? 5.754 12.688 -5.969 1 94.69 14 GLY B CA 1
ATOM 701 C C . GLY B 1 14 ? 6.117 14.008 -6.629 1 94.69 14 GLY B C 1
ATOM 702 O O . GLY B 1 14 ? 7.266 14.453 -6.555 1 94.69 14 GLY B O 1
ATOM 703 N N . LYS B 1 15 ? 5.207 14.656 -7.262 1 93.69 15 LYS B N 1
ATOM 704 C CA . LYS B 1 15 ? 5.457 15.914 -7.965 1 93.69 15 LYS B CA 1
ATOM 705 C C . LYS B 1 15 ? 4.977 17.109 -7.152 1 93.69 15 LYS B C 1
ATOM 707 O O . LYS B 1 15 ? 5.465 18.219 -7.332 1 93.69 15 LYS B O 1
ATOM 712 N N . THR B 1 16 ? 3.963 16.891 -6.371 1 92.5 16 THR B N 1
ATOM 713 C CA . THR B 1 16 ? 3.457 17.953 -5.512 1 92.5 16 THR B CA 1
ATOM 714 C C . THR B 1 16 ? 4.258 18.016 -4.211 1 92.5 16 THR B C 1
ATOM 716 O O . THR B 1 16 ? 5.148 17.203 -3.982 1 92.5 16 THR B O 1
ATOM 719 N N . SER B 1 17 ? 4.012 19.016 -3.441 1 95.56 17 SER B N 1
ATOM 720 C CA . SER B 1 17 ? 4.738 19.219 -2.191 1 95.56 17 SER B CA 1
ATOM 721 C C . SER B 1 17 ? 4.426 18.109 -1.19 1 95.56 17 SER B C 1
ATOM 723 O O . SER B 1 17 ? 3.271 17.922 -0.806 1 95.56 17 SER B O 1
ATOM 725 N N . TRP B 1 18 ? 5.418 17.359 -0.776 1 96.75 18 TRP B N 1
ATOM 726 C CA . TRP B 1 18 ? 5.277 16.344 0.264 1 96.75 18 TRP B CA 1
ATOM 727 C C . TRP B 1 18 ? 4.738 16.953 1.553 1 96.75 18 TRP B C 1
A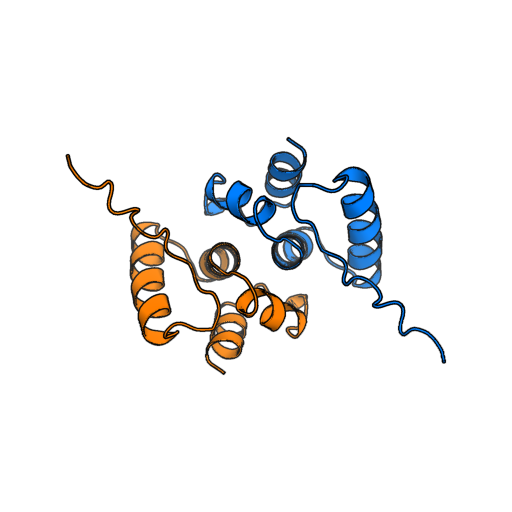TOM 729 O O . TRP B 1 18 ? 3.867 16.375 2.205 1 96.75 18 TRP B O 1
ATOM 739 N N . THR B 1 19 ? 5.273 18.172 1.895 1 97 19 THR B N 1
ATOM 740 C CA . THR B 1 19 ? 4.891 18.812 3.145 1 97 19 THR B CA 1
ATOM 741 C C . THR B 1 19 ? 3.391 19.094 3.168 1 97 19 THR B C 1
ATOM 743 O O . THR B 1 19 ? 2.727 18.875 4.184 1 97 19 THR B O 1
ATOM 746 N N . VAL B 1 20 ? 2.896 19.562 2.076 1 96.38 20 VAL B N 1
ATOM 747 C CA . VAL B 1 20 ? 1.468 19.859 1.988 1 96.38 20 VAL B CA 1
ATOM 748 C C . VAL B 1 20 ? 0.67 18.562 2.092 1 96.38 20 VAL B C 1
ATOM 750 O O . VAL B 1 20 ? -0.265 18.469 2.891 1 96.38 20 VAL B O 1
ATOM 753 N N . PHE B 1 21 ? 1.007 17.594 1.312 1 97.12 21 PHE B N 1
ATOM 754 C CA . PHE B 1 21 ? 0.323 16.297 1.357 1 97.12 21 PHE B CA 1
ATOM 755 C C . PHE B 1 21 ? 0.35 15.727 2.768 1 97.12 21 PHE B C 1
ATOM 757 O O . PHE B 1 21 ? -0.676 15.273 3.277 1 97.12 21 PHE B O 1
ATOM 764 N N . LYS B 1 22 ? 1.609 15.68 3.334 1 97.81 22 LYS B N 1
ATOM 765 C CA . LYS B 1 22 ? 1.778 15.102 4.664 1 97.81 22 LYS B CA 1
ATOM 766 C C . LYS B 1 22 ? 0.859 15.781 5.676 1 97.81 22 LYS B C 1
ATOM 768 O O . LYS B 1 22 ? 0.281 15.117 6.539 1 97.81 22 LYS B O 1
ATOM 773 N N . THR B 1 23 ? 0.738 17.094 5.648 1 97.62 23 THR B N 1
ATOM 774 C CA . THR B 1 23 ? -0.128 17.844 6.551 1 97.62 23 THR B CA 1
ATOM 775 C C . THR B 1 23 ? -1.58 17.391 6.398 1 97.62 23 THR B C 1
ATOM 777 O O . THR B 1 23 ? -2.26 17.125 7.395 1 97.62 23 THR B O 1
ATOM 780 N N . GLN B 1 24 ? -2.057 17.312 5.133 1 97.12 24 GLN B N 1
ATOM 781 C CA . GLN B 1 24 ? -3.422 16.859 4.875 1 97.12 24 GLN B CA 1
ATOM 782 C C . GLN B 1 24 ? -3.625 15.422 5.316 1 97.12 24 GLN B C 1
ATOM 784 O O . GLN B 1 24 ? -4.648 15.086 5.918 1 97.12 24 GLN B O 1
ATOM 789 N N . PHE B 1 25 ? -2.631 14.594 5.031 1 97.12 25 PHE B N 1
ATOM 790 C CA . PHE B 1 25 ? -2.689 13.195 5.438 1 97.12 25 PHE B CA 1
ATOM 791 C C . PHE B 1 25 ? -2.76 13.07 6.953 1 97.12 25 PHE B C 1
ATOM 793 O O . PHE B 1 25 ? -3.467 12.211 7.48 1 97.12 25 PHE B O 1
ATOM 800 N N . ASP B 1 26 ? -2.053 13.883 7.688 1 97.5 26 ASP B N 1
ATOM 801 C CA . ASP B 1 26 ? -2.074 13.867 9.148 1 97.5 26 ASP B CA 1
ATOM 802 C C . ASP B 1 26 ? -3.463 14.211 9.68 1 97.5 26 ASP B C 1
ATOM 804 O O . ASP B 1 26 ? -3.906 13.648 10.68 1 97.5 26 ASP B O 1
ATOM 808 N N . VAL B 1 27 ? -4.109 15.125 9.062 1 97.31 27 VAL B N 1
ATOM 809 C CA . VAL B 1 27 ? -5.477 15.469 9.438 1 97.31 27 VAL B CA 1
ATOM 810 C C . VAL B 1 27 ? -6.395 14.266 9.227 1 97.31 27 VAL B C 1
ATOM 812 O O . VAL B 1 27 ? -7.152 13.891 10.125 1 97.31 27 VAL B O 1
ATOM 815 N N . VAL B 1 28 ? -6.309 13.68 8.031 1 95.5 28 VAL B N 1
ATOM 816 C CA . VAL B 1 28 ? -7.129 12.523 7.695 1 95.5 28 VAL B CA 1
ATOM 817 C C . VAL B 1 28 ? -6.844 11.383 8.672 1 95.5 28 VAL B C 1
ATOM 819 O O . VAL B 1 28 ? -7.77 10.766 9.195 1 95.5 28 VAL B O 1
ATOM 822 N N . SER B 1 29 ? -5.547 11.125 8.953 1 96.44 29 SER B N 1
ATOM 823 C CA . SER B 1 29 ? -5.18 10.008 9.82 1 96.44 29 SER B CA 1
ATOM 824 C C . SER B 1 29 ? -5.676 10.219 11.242 1 96.44 29 SER B C 1
ATOM 826 O O . SER B 1 29 ? -6.137 9.281 11.898 1 96.44 29 SER B O 1
ATOM 828 N N . SER B 1 30 ? -5.555 11.445 11.711 1 96.75 30 SER B N 1
ATOM 829 C CA . SER B 1 30 ? -6.035 11.766 13.055 1 96.75 30 SER B CA 1
ATOM 830 C C . SER B 1 30 ? -7.547 11.609 13.148 1 96.75 30 SER B C 1
ATOM 832 O O . SER B 1 30 ? -8.055 11.047 14.125 1 96.75 30 SER B O 1
ATOM 834 N N . ALA B 1 31 ? -8.312 12.062 12.164 1 95.56 31 ALA B N 1
ATOM 835 C CA . ALA B 1 31 ? -9.766 11.969 12.141 1 95.56 31 ALA B CA 1
ATOM 836 C C . ALA B 1 31 ? -10.227 10.508 12.164 1 95.56 31 ALA B C 1
ATOM 838 O O . ALA B 1 31 ? -11.273 10.195 12.727 1 95.56 31 ALA B O 1
ATOM 839 N N . ASN B 1 32 ? -9.445 9.672 11.609 1 94 32 ASN B N 1
ATOM 840 C CA . ASN B 1 32 ? -9.805 8.258 11.508 1 94 32 ASN B CA 1
ATOM 841 C C . ASN B 1 32 ? -9.203 7.453 12.656 1 94 32 ASN B C 1
ATOM 843 O O . ASN B 1 32 ? -9.445 6.246 12.766 1 94 32 ASN B O 1
ATOM 847 N N . GLY B 1 33 ? -8.422 8.016 13.492 1 95.06 33 GLY B N 1
ATOM 848 C CA . GLY B 1 33 ? -7.863 7.359 14.664 1 95.06 33 GLY B CA 1
ATOM 849 C C . GLY B 1 33 ? -6.828 6.305 14.32 1 95.06 33 GLY B C 1
ATOM 850 O O . GLY B 1 33 ? -6.742 5.27 14.984 1 95.06 33 GLY B O 1
ATOM 851 N N . TRP B 1 34 ? -6.062 6.473 13.312 1 95.81 34 TRP B N 1
ATOM 852 C CA . TRP B 1 34 ? -5.086 5.484 12.875 1 95.81 34 TRP B CA 1
ATOM 853 C C . TRP B 1 34 ? -3.836 5.523 13.75 1 95.81 34 TRP B C 1
ATOM 855 O O . TRP B 1 34 ? -3.297 6.602 14.023 1 95.81 34 TRP B O 1
ATOM 865 N N . ASN B 1 35 ? -3.43 4.348 14.203 1 95.31 35 ASN B N 1
ATOM 866 C CA . ASN B 1 35 ? -2.094 4.258 14.781 1 95.31 35 ASN B CA 1
ATOM 867 C C . ASN B 1 35 ? -1.021 4.121 13.703 1 95.31 35 ASN B C 1
ATOM 869 O O . ASN B 1 35 ? -1.33 4.121 12.516 1 95.31 35 ASN B O 1
ATOM 873 N N . ASN B 1 36 ? 0.264 4.094 14.07 1 94.75 36 ASN B N 1
ATOM 874 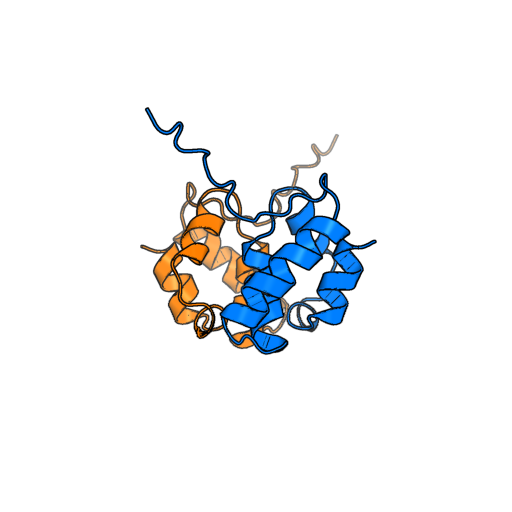C CA . ASN B 1 36 ? 1.355 4.133 13.102 1 94.75 36 ASN B CA 1
ATOM 875 C C . ASN B 1 36 ? 1.284 2.965 12.125 1 94.75 36 ASN B C 1
ATOM 877 O O . ASN B 1 36 ? 1.62 3.109 10.945 1 94.75 36 ASN B O 1
ATOM 881 N N . PHE B 1 37 ? 0.853 1.857 12.672 1 90.62 37 PHE B N 1
ATOM 882 C CA . PHE B 1 37 ? 0.787 0.669 11.828 1 90.62 37 PHE B CA 1
ATOM 883 C C . PHE B 1 37 ? -0.268 0.834 10.742 1 90.62 37 PHE B C 1
ATOM 885 O O . PHE B 1 37 ? -0.004 0.566 9.562 1 90.62 37 PHE B O 1
ATOM 892 N N . VAL B 1 38 ? -1.435 1.276 11.07 1 92.62 38 VAL B N 1
ATOM 893 C CA . VAL B 1 38 ? -2.506 1.503 10.102 1 92.62 38 VAL B CA 1
ATOM 894 C C . VAL B 1 38 ? -2.125 2.648 9.172 1 92.62 38 VAL B C 1
ATOM 896 O O . VAL B 1 38 ? -2.355 2.572 7.961 1 92.62 38 VAL B O 1
ATOM 899 N N . LYS B 1 39 ? -1.502 3.719 9.68 1 96 39 LYS B N 1
ATOM 900 C CA . LYS B 1 39 ? -1.054 4.848 8.875 1 96 39 LYS B CA 1
ATOM 901 C C . LYS B 1 39 ? -0.112 4.387 7.762 1 96 39 LYS B C 1
ATOM 903 O O . LYS B 1 39 ? -0.172 4.895 6.641 1 96 39 LYS B O 1
ATOM 908 N N . ALA B 1 40 ? 0.772 3.471 8.008 1 95.5 40 ALA B N 1
ATOM 909 C CA . ALA B 1 40 ? 1.716 2.982 7.008 1 95.5 40 ALA B CA 1
ATOM 910 C C . ALA B 1 40 ? 0.983 2.35 5.828 1 95.5 40 ALA B C 1
ATOM 912 O O . ALA B 1 40 ? 1.29 2.641 4.668 1 95.5 40 ALA B O 1
ATOM 913 N N . SER B 1 41 ? -0.029 1.521 6.137 1 92.56 41 SER B N 1
ATOM 914 C CA . SER B 1 41 ? -0.783 0.849 5.086 1 92.56 41 SER B CA 1
ATOM 915 C C . SER B 1 41 ? -1.646 1.836 4.305 1 92.56 41 SER B C 1
ATOM 917 O O . SER B 1 41 ? -1.749 1.746 3.08 1 92.56 41 SER B O 1
ATOM 919 N N . GLN B 1 42 ? -2.254 2.814 5.055 1 95.19 42 GLN B N 1
ATOM 920 C CA . GLN B 1 42 ? -3.131 3.787 4.41 1 95.19 42 GLN B CA 1
ATOM 921 C C . GLN B 1 42 ? -2.332 4.762 3.549 1 95.19 42 GLN B C 1
ATOM 923 O O . GLN B 1 42 ? -2.791 5.176 2.482 1 95.19 42 GLN B O 1
ATOM 928 N N . LEU B 1 43 ? -1.13 5.094 3.98 1 96.75 43 LEU B N 1
ATOM 929 C CA . LEU B 1 43 ? -0.292 6.02 3.229 1 96.75 43 LEU B CA 1
ATOM 930 C C . LEU B 1 43 ? -0.001 5.48 1.832 1 96.75 43 LEU B C 1
ATOM 932 O O . LEU B 1 43 ? -0.109 6.211 0.844 1 96.75 43 LEU B O 1
ATOM 936 N N . VAL B 1 44 ? 0.264 4.227 1.681 1 94.81 44 VAL B N 1
ATOM 937 C CA . VAL B 1 44 ? 0.56 3.594 0.4 1 94.81 44 VAL B CA 1
ATOM 938 C C . VAL B 1 44 ? -0.646 3.719 -0.529 1 94.81 44 VAL B C 1
ATOM 94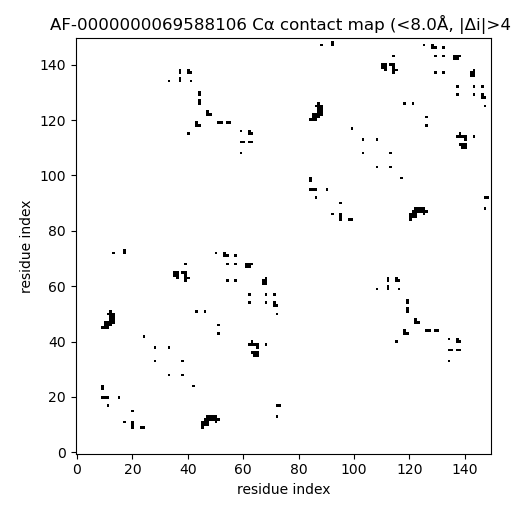0 O O . VAL B 1 44 ? -0.49 3.949 -1.73 1 94.81 44 VAL B O 1
ATOM 943 N N . VAL B 1 45 ? -1.839 3.697 -0.031 1 94.38 45 VAL B N 1
ATOM 944 C CA . VAL B 1 45 ? -3.078 3.74 -0.799 1 94.38 45 VAL B CA 1
ATOM 945 C C . VAL B 1 45 ? -3.252 5.121 -1.424 1 94.38 45 VAL B C 1
ATOM 947 O O . VAL B 1 45 ? -3.863 5.258 -2.486 1 94.38 45 VAL B O 1
ATOM 950 N N . PHE B 1 46 ? -2.684 6.105 -0.85 1 95.44 46 PHE B N 1
ATOM 951 C CA . PHE B 1 46 ? -2.854 7.473 -1.321 1 95.44 46 PHE B CA 1
ATOM 952 C C . PHE B 1 46 ? -1.771 7.836 -2.33 1 95.44 46 PHE B C 1
ATOM 954 O O . PHE B 1 46 ? -1.823 8.906 -2.947 1 95.44 46 PHE B O 1
ATOM 961 N N . LEU B 1 47 ? -0.831 6.898 -2.58 1 96.12 47 LEU B N 1
ATOM 962 C CA . LEU B 1 47 ? 0.263 7.211 -3.492 1 96.12 47 LEU B CA 1
ATOM 963 C C . LEU B 1 47 ? -0.122 6.891 -4.934 1 96.12 47 LEU B C 1
ATOM 965 O O . LEU B 1 47 ? -0.959 6.02 -5.176 1 96.12 47 LEU B O 1
ATOM 969 N N . ARG B 1 48 ? 0.542 7.656 -5.848 1 92.12 48 ARG B N 1
ATOM 970 C CA . ARG B 1 48 ? 0.322 7.477 -7.277 1 92.12 48 ARG B CA 1
ATOM 971 C C . ARG B 1 48 ? 1.627 7.621 -8.055 1 92.12 48 ARG B C 1
ATOM 973 O O . ARG B 1 48 ? 2.566 8.266 -7.582 1 92.12 48 ARG B O 1
ATOM 980 N N . GLY B 1 49 ? 1.614 6.984 -9.156 1 89.81 49 GLY B N 1
ATOM 981 C CA . GLY B 1 49 ? 2.676 7.203 -10.125 1 89.81 49 GLY B CA 1
ATOM 982 C C . GLY B 1 49 ? 4.059 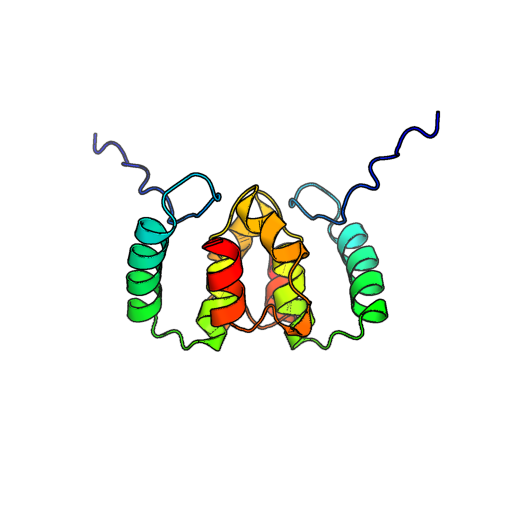6.922 -9.57 1 89.81 49 GLY B C 1
ATOM 983 O O . GLY B 1 49 ? 4.309 5.84 -9.031 1 89.81 49 GLY B O 1
ATOM 984 N N . SER B 1 50 ? 4.941 7.93 -9.703 1 91.88 50 SER B N 1
ATOM 985 C CA . SER B 1 50 ? 6.344 7.793 -9.32 1 91.88 50 SER B CA 1
ATOM 986 C C . SER B 1 50 ? 6.484 7.605 -7.812 1 91.88 50 SER B C 1
ATOM 988 O O . SER B 1 50 ? 7.449 6.996 -7.344 1 91.88 50 SER B O 1
ATOM 990 N N . ALA B 1 51 ? 5.566 8.125 -7.074 1 95.88 51 ALA B N 1
ATOM 991 C CA . ALA B 1 51 ? 5.633 7.988 -5.621 1 95.88 51 ALA B CA 1
ATOM 992 C C . ALA B 1 51 ? 5.531 6.523 -5.203 1 95.88 51 ALA B C 1
ATOM 994 O O . ALA B 1 51 ? 6.184 6.098 -4.246 1 95.88 51 ALA B O 1
ATOM 995 N N . VAL B 1 52 ? 4.773 5.738 -5.871 1 93.12 52 VAL B N 1
ATOM 996 C CA . VAL B 1 52 ? 4.645 4.316 -5.578 1 93.12 52 VAL B CA 1
ATOM 997 C C . VAL B 1 52 ? 5.957 3.604 -5.883 1 93.12 52 VAL B C 1
ATOM 999 O O . VAL B 1 52 ? 6.375 2.711 -5.141 1 93.12 52 VAL B O 1
ATOM 1002 N N . GLU B 1 53 ? 6.609 3.994 -6.93 1 91.5 53 GLU B N 1
ATOM 1003 C CA . GLU B 1 53 ? 7.844 3.35 -7.367 1 91.5 53 GLU B CA 1
ATOM 1004 C C . GLU B 1 53 ? 8.938 3.48 -6.312 1 91.5 53 GLU B C 1
ATOM 1006 O O . GLU B 1 53 ? 9.773 2.582 -6.16 1 91.5 53 GLU B O 1
ATOM 1011 N N . VAL B 1 54 ? 8.953 4.543 -5.621 1 94.5 54 VAL B N 1
ATOM 1012 C CA . VAL B 1 54 ? 9.93 4.781 -4.562 1 94.5 54 VAL B CA 1
ATOM 1013 C C . VAL B 1 54 ? 9.859 3.658 -3.531 1 94.5 54 VAL B C 1
ATOM 1015 O O . VAL B 1 54 ? 10.875 3.279 -2.943 1 94.5 54 VAL B O 1
ATOM 1018 N N . LEU B 1 55 ? 8.68 3.041 -3.32 1 94.94 55 LEU B N 1
ATOM 1019 C CA . LEU B 1 55 ? 8.477 2.018 -2.301 1 94.94 55 LEU B CA 1
ATOM 1020 C C . LEU B 1 55 ? 9.156 0.711 -2.699 1 94.94 55 LEU B C 1
ATOM 1022 O O . LEU B 1 55 ? 9.477 -0.113 -1.84 1 94.94 55 LEU B O 1
ATOM 1026 N N . GLN B 1 56 ? 9.375 0.516 -3.973 1 90.5 56 GLN B N 1
ATOM 1027 C CA . GLN B 1 56 ? 10.008 -0.707 -4.457 1 90.5 56 GLN B CA 1
ATOM 1028 C C . GLN B 1 56 ? 11.453 -0.805 -3.979 1 90.5 56 GLN B C 1
ATOM 1030 O O . GLN B 1 56 ? 12.023 -1.896 -3.943 1 90.5 56 GLN B O 1
ATOM 1035 N N . GLY B 1 57 ? 11.992 0.318 -3.582 1 91.88 57 GLY B N 1
ATOM 1036 C CA . GLY B 1 57 ? 13.352 0.344 -3.078 1 91.88 57 GLY B CA 1
ATOM 1037 C C . GLY B 1 57 ? 13.445 0.083 -1.586 1 91.88 57 GLY B C 1
ATOM 1038 O O . GLY B 1 57 ? 14.539 -0.054 -1.04 1 91.88 57 GLY B O 1
ATOM 1039 N N . ILE B 1 58 ? 12.367 0.026 -0.958 1 94 58 ILE B N 1
ATOM 1040 C CA . ILE B 1 58 ? 12.32 -0.234 0.477 1 94 58 ILE B CA 1
ATOM 1041 C C . ILE B 1 58 ? 12.258 -1.739 0.726 1 94 58 ILE B C 1
ATOM 1043 O O . ILE B 1 58 ? 11.453 -2.443 0.112 1 94 58 ILE B O 1
ATOM 1047 N N . PRO B 1 59 ? 13.164 -2.225 1.652 1 93.81 59 PRO B N 1
ATOM 1048 C CA . PRO B 1 59 ? 13.047 -3.645 1.995 1 93.81 59 PRO B CA 1
ATOM 1049 C C . PRO B 1 59 ? 11.633 -4.02 2.449 1 93.81 59 PRO B C 1
ATOM 1051 O O . PRO B 1 59 ? 10.984 -3.244 3.152 1 93.81 59 PRO B O 1
ATOM 1054 N N . SER B 1 60 ? 11.109 -5.254 2.043 1 90.12 60 SER B N 1
ATOM 1055 C CA . SER B 1 60 ? 9.727 -5.684 2.25 1 90.12 60 SER B CA 1
ATOM 1056 C C . SER B 1 60 ? 9.352 -5.633 3.727 1 90.12 60 SER B C 1
ATOM 1058 O O . SER B 1 60 ? 8.211 -5.309 4.07 1 90.12 60 SER B O 1
ATOM 1060 N N . ASP B 1 61 ? 10.281 -5.98 4.605 1 88.69 61 ASP B N 1
ATOM 1061 C CA . ASP B 1 61 ? 9.984 -6.035 6.035 1 88.69 61 ASP B CA 1
ATOM 1062 C C . ASP B 1 61 ? 9.906 -4.633 6.633 1 88.69 61 ASP B C 1
ATOM 1064 O O . ASP B 1 61 ? 9.461 -4.457 7.766 1 88.69 61 ASP B O 1
ATOM 1068 N N . LYS B 1 62 ? 10.32 -3.609 5.863 1 93.25 62 LYS B N 1
ATOM 1069 C CA . LYS B 1 62 ? 10.297 -2.23 6.34 1 93.25 62 LYS B CA 1
ATOM 1070 C C . LYS B 1 62 ? 9.102 -1.471 5.77 1 93.25 62 LYS B C 1
ATOM 1072 O O . LYS B 1 62 ? 8.828 -0.341 6.18 1 93.25 62 LYS B O 1
ATOM 1077 N N . LEU B 1 63 ? 8.297 -2.061 4.867 1 92.06 63 LEU B N 1
ATOM 1078 C CA . LEU B 1 63 ? 7.145 -1.42 4.242 1 92.06 63 LEU B CA 1
ATOM 1079 C C . LEU B 1 63 ? 5.957 -1.38 5.199 1 92.06 63 LEU B C 1
ATOM 1081 O O . LEU B 1 63 ? 4.84 -1.056 4.793 1 92.06 63 LEU B O 1
ATOM 1085 N N . THR B 1 64 ? 6.145 -1.658 6.453 1 91.38 64 THR B N 1
ATOM 1086 C CA . THR B 1 64 ? 5.148 -1.52 7.512 1 91.38 64 THR B CA 1
ATOM 1087 C C . THR B 1 64 ? 5.582 -0.467 8.531 1 91.38 64 THR B C 1
ATOM 1089 O O . THR B 1 64 ? 4.844 -0.159 9.469 1 91.38 64 THR B O 1
ATOM 1092 N N . ASP B 1 65 ? 6.797 0.017 8.305 1 95.69 65 ASP B N 1
ATOM 1093 C CA . ASP B 1 65 ? 7.359 1.044 9.18 1 95.69 65 ASP B CA 1
ATOM 1094 C C . ASP B 1 65 ? 7.074 2.441 8.633 1 95.69 65 ASP B C 1
ATOM 1096 O O . ASP B 1 65 ? 7.656 2.85 7.625 1 95.69 65 ASP B O 1
ATOM 1100 N N . LEU B 1 66 ? 6.18 3.178 9.359 1 96.81 66 LEU B N 1
ATOM 1101 C CA . LEU B 1 66 ? 5.711 4.484 8.906 1 96.81 66 LEU B CA 1
ATOM 1102 C C . LEU B 1 66 ? 6.883 5.441 8.703 1 96.81 66 LEU B C 1
ATOM 1104 O O . LEU B 1 66 ? 6.949 6.145 7.695 1 96.81 66 LEU B O 1
ATOM 1108 N N . MET B 1 67 ? 7.801 5.484 9.641 1 97.38 67 MET B N 1
ATOM 1109 C CA . MET B 1 67 ? 8.93 6.406 9.57 1 97.38 67 MET B CA 1
ATOM 1110 C C . MET B 1 67 ? 9.781 6.137 8.336 1 97.38 67 MET B C 1
ATOM 1112 O O . MET B 1 67 ? 10.18 7.066 7.633 1 97.38 67 MET B O 1
ATOM 1116 N N . THR B 1 68 ? 10.109 4.883 8.07 1 97.25 68 THR B N 1
ATOM 1117 C CA . THR B 1 68 ? 10.898 4.512 6.898 1 97.25 68 THR B CA 1
ATOM 1118 C C . THR B 1 68 ? 10.203 4.957 5.617 1 97.25 68 THR B C 1
ATOM 1120 O O . THR B 1 68 ? 10.836 5.523 4.723 1 97.25 68 THR B O 1
ATOM 1123 N N . ILE B 1 69 ? 8.906 4.723 5.48 1 97.44 69 ILE B N 1
ATOM 1124 C CA . ILE B 1 69 ? 8.125 5.078 4.301 1 97.44 69 ILE B CA 1
ATOM 1125 C C . ILE B 1 69 ? 8.133 6.594 4.117 1 97.44 69 ILE B C 1
ATOM 1127 O O . ILE B 1 69 ? 8.422 7.094 3.025 1 97.44 69 ILE B O 1
ATOM 1131 N N . GLU B 1 70 ? 7.828 7.332 5.195 1 98.06 70 GLU B N 1
ATOM 1132 C CA . GLU B 1 70 ? 7.801 8.789 5.109 1 98.06 70 GLU B CA 1
ATOM 1133 C C . GLU B 1 70 ? 9.156 9.344 4.688 1 98.06 70 GLU B C 1
ATOM 1135 O O . GLU B 1 70 ? 9.227 10.273 3.883 1 98.06 70 GLU B O 1
ATOM 1140 N N . ASN B 1 71 ? 10.227 8.773 5.203 1 97.5 71 ASN B N 1
ATOM 1141 C CA . ASN B 1 71 ? 11.57 9.227 4.848 1 97.5 71 ASN B CA 1
ATOM 1142 C C . ASN B 1 71 ? 11.867 9.008 3.367 1 97.5 71 ASN B C 1
ATOM 1144 O O . ASN B 1 71 ? 12.5 9.844 2.725 1 97.5 71 ASN B O 1
ATOM 1148 N N . ALA B 1 72 ? 11.477 7.895 2.855 1 96.38 72 ALA B N 1
ATOM 1149 C CA . ALA B 1 72 ? 11.695 7.59 1.442 1 96.38 72 ALA B CA 1
ATOM 1150 C C . ALA B 1 72 ? 10.938 8.57 0.547 1 96.38 72 ALA B C 1
ATOM 1152 O O . ALA B 1 72 ? 11.438 8.961 -0.512 1 96.38 72 ALA B O 1
ATOM 1153 N N . LEU B 1 73 ? 9.773 9.008 0.976 1 96.69 73 LEU B N 1
ATOM 1154 C CA . LEU B 1 73 ? 8.938 9.906 0.179 1 96.69 73 LEU B CA 1
ATOM 1155 C C . LEU B 1 73 ? 9.438 11.344 0.279 1 96.69 73 LEU B C 1
ATOM 1157 O O . LEU B 1 73 ? 9.25 12.133 -0.65 1 96.69 73 LEU B O 1
ATOM 1161 N N . GLU B 1 74 ? 9.969 11.688 1.379 1 95.31 74 GLU B N 1
ATOM 1162 C CA . GLU B 1 74 ? 10.484 13.039 1.604 1 95.31 74 GLU B CA 1
ATOM 1163 C C . GLU B 1 74 ? 11.797 13.258 0.864 1 95.31 74 GLU B C 1
ATOM 1165 O O . GLU B 1 74 ? 12.141 14.391 0.517 1 95.31 74 GLU B O 1
ATOM 1170 N N . ALA B 1 75 ? 12.516 12.156 0.662 1 85.44 75 ALA B N 1
ATOM 1171 C CA . ALA B 1 75 ? 13.844 12.242 0.046 1 85.44 75 ALA B CA 1
ATOM 1172 C C . ALA B 1 75 ? 13.734 12.625 -1.428 1 85.44 75 ALA B C 1
ATOM 1174 O O . ALA B 1 75 ? 14.539 13.406 -1.934 1 85.44 75 ALA B O 1
#

Foldseek 3Di:
DPPVPVPPDLAAELPDDLVVSVVVLVVVCVVVVDDLQRSLVVNLVRYDHVLNVLCVPPDPVCSRGNVVSSVSSND/DPPVPVPPDLAAELPDDLVVSVVVLVVVCVVVVDDLQRSLVVNLVRYDHVLNVLCVPPDPVCSRGNVVSSVSSND